Protein AF-A0A7W1K0Z4-F1 (afdb_monomer_lite)

Foldseek 3Di:
DLLLLLLVVQVVPQKDFLVVSCVVVVHDSVVSVVSLVVCVVVVQKDWDFDQDDDDPDTDGTTIIHGDPVVVVVSVVVVVD

Radius of gyration: 13.06 Å; chains: 1; bounding box: 39×23×33 Å

Sequence (80 aa):
MIEIAILTLLEQNESLGYEQIALHLDEPPEKVRSALTALRRRRFVDALGVSEVIGHTTAAVAYWRLTELGQGELTRLRAR

Structure (mmCIF, N/CA/C/O backbone):
data_AF-A0A7W1K0Z4-F1
#
_entry.id   AF-A0A7W1K0Z4-F1
#
loop_
_atom_site.group_PDB
_atom_site.id
_atom_site.type_symbol
_atom_site.label_atom_id
_atom_site.label_alt_id
_atom_site.label_comp_id
_atom_site.label_asym_id
_atom_site.label_entity_id
_atom_site.label_seq_id
_atom_site.pdbx_PDB_ins_code
_atom_site.Cartn_x
_atom_site.Cartn_y
_atom_site.Cartn_z
_atom_site.occupancy
_atom_site.B_iso_or_equiv
_atom_site.auth_seq_id
_atom_site.auth_comp_id
_atom_site.auth_asym_id
_atom_site.auth_atom_id
_atom_site.pdbx_PDB_model_num
ATOM 1 N N . MET A 1 1 ? -12.559 -6.497 -0.045 1.00 80.25 1 MET A N 1
ATOM 2 C CA . MET A 1 1 ? -12.372 -5.356 -0.970 1.00 80.25 1 MET A CA 1
ATOM 3 C C . MET A 1 1 ? -10.878 -5.143 -1.131 1.00 80.25 1 MET A C 1
ATOM 5 O O . MET A 1 1 ? -10.188 -5.159 -0.116 1.00 80.25 1 MET A O 1
ATOM 9 N N . ILE A 1 2 ? -10.384 -5.023 -2.366 1.00 91.31 2 ILE A N 1
ATOM 10 C CA . ILE A 1 2 ? -8.943 -4.965 -2.672 1.00 91.31 2 ILE A CA 1
ATOM 11 C C . ILE A 1 2 ? -8.247 -3.806 -1.940 1.00 91.31 2 ILE A C 1
ATOM 13 O O . ILE A 1 2 ? -7.111 -3.935 -1.506 1.00 91.31 2 ILE A O 1
ATOM 17 N N . GLU A 1 3 ? -8.961 -2.710 -1.694 1.00 93.12 3 GLU A N 1
ATOM 18 C CA . GLU A 1 3 ? -8.470 -1.531 -0.986 1.00 93.12 3 GLU A CA 1
ATOM 19 C C . GLU A 1 3 ? -8.027 -1.841 0.449 1.00 93.12 3 GLU A C 1
ATOM 21 O O . GLU A 1 3 ? -6.955 -1.412 0.859 1.00 93.12 3 GLU A O 1
ATOM 26 N N . ILE A 1 4 ? -8.808 -2.623 1.205 1.00 94.56 4 ILE A N 1
ATOM 27 C CA . ILE A 1 4 ? -8.456 -3.009 2.586 1.00 94.56 4 ILE A CA 1
ATOM 28 C C . ILE A 1 4 ? -7.213 -3.901 2.593 1.00 94.56 4 ILE A C 1
ATOM 30 O O . ILE A 1 4 ? -6.361 -3.772 3.474 1.00 94.56 4 ILE A O 1
ATOM 34 N N . ALA A 1 5 ? -7.102 -4.790 1.603 1.00 95.75 5 ALA A N 1
ATOM 35 C CA . ALA A 1 5 ? -5.958 -5.679 1.464 1.00 95.75 5 ALA A CA 1
ATOM 36 C C . ALA A 1 5 ? -4.681 -4.889 1.131 1.00 95.75 5 ALA A C 1
ATOM 38 O O . ALA A 1 5 ? -3.653 -5.103 1.765 1.00 95.75 5 ALA A O 1
ATOM 39 N N . ILE A 1 6 ? -4.771 -3.901 0.232 1.00 95.38 6 ILE A N 1
ATOM 40 C CA . ILE A 1 6 ? -3.670 -2.977 -0.073 1.00 95.38 6 ILE A CA 1
ATOM 41 C C . ILE A 1 6 ? -3.246 -2.197 1.177 1.00 95.38 6 ILE A C 1
ATOM 43 O O . ILE A 1 6 ? -2.064 -2.171 1.500 1.00 95.38 6 ILE A O 1
ATOM 47 N N . LEU A 1 7 ? -4.187 -1.584 1.907 1.00 95.44 7 LEU A N 1
ATOM 48 C CA . LEU A 1 7 ? -3.861 -0.823 3.121 1.00 95.44 7 LEU A CA 1
ATOM 49 C C . LEU A 1 7 ? -3.208 -1.713 4.191 1.00 95.44 7 LEU A C 1
ATOM 51 O O . LEU A 1 7 ? -2.255 -1.288 4.836 1.00 95.44 7 LEU A O 1
ATOM 55 N N . THR A 1 8 ? -3.676 -2.957 4.338 1.00 95.38 8 THR A N 1
ATOM 56 C CA . THR A 1 8 ? -3.091 -3.941 5.265 1.00 95.38 8 THR A CA 1
ATOM 57 C C . THR A 1 8 ? -1.673 -4.337 4.858 1.00 95.38 8 THR A C 1
ATOM 59 O O . THR A 1 8 ? -0.793 -4.385 5.711 1.00 95.38 8 THR A O 1
ATOM 62 N N . LEU A 1 9 ? -1.420 -4.573 3.568 1.00 95.44 9 LEU A N 1
ATOM 63 C CA . LEU A 1 9 ? -0.073 -4.881 3.082 1.00 95.44 9 LEU A CA 1
ATOM 64 C C . LEU A 1 9 ? 0.899 -3.721 3.306 1.00 95.44 9 LEU A C 1
ATOM 66 O O . LEU A 1 9 ? 2.039 -3.952 3.704 1.00 95.44 9 LEU A O 1
ATOM 70 N N . LEU A 1 10 ? 0.453 -2.484 3.078 1.00 94.56 10 LEU A N 1
ATOM 71 C CA . LEU A 1 10 ? 1.276 -1.294 3.296 1.00 94.56 10 LEU A CA 1
ATOM 72 C C . LEU A 1 10 ? 1.559 -1.037 4.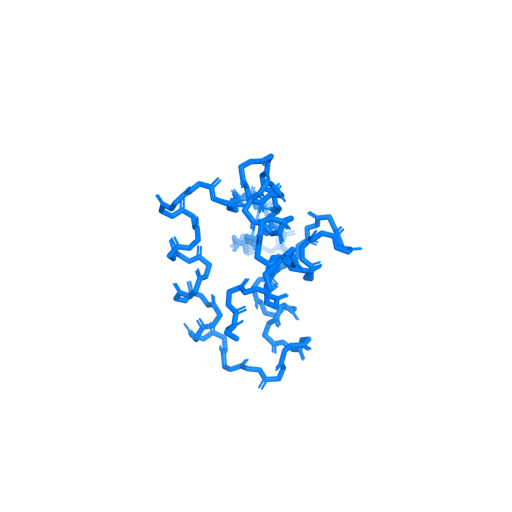780 1.00 94.56 10 LEU A C 1
ATOM 74 O O . LEU A 1 10 ? 2.647 -0.584 5.112 1.00 94.56 10 LEU A O 1
ATOM 78 N N . GLU A 1 11 ? 0.619 -1.360 5.671 1.00 95.12 11 GLU A N 1
ATOM 79 C CA . GLU A 1 11 ? 0.852 -1.327 7.120 1.00 95.12 11 GLU A CA 1
ATOM 80 C C . GLU A 1 11 ? 1.933 -2.336 7.547 1.00 95.12 11 GLU A C 1
ATOM 82 O O . GLU A 1 11 ? 2.739 -2.037 8.421 1.00 95.12 11 GLU A O 1
ATOM 87 N N . GLN A 1 12 ? 1.979 -3.514 6.917 1.00 94.00 12 GLN A N 1
ATOM 88 C CA . GLN A 1 12 ? 2.918 -4.589 7.264 1.00 94.00 12 GLN A CA 1
ATOM 89 C C . GLN A 1 12 ? 4.329 -4.405 6.688 1.00 94.00 12 GLN A C 1
ATOM 91 O O . GLN A 1 12 ? 5.281 -4.925 7.260 1.00 94.00 12 GLN A O 1
ATOM 96 N N . ASN A 1 13 ? 4.462 -3.716 5.551 1.00 88.81 13 ASN A N 1
ATOM 97 C CA . ASN A 1 13 ? 5.713 -3.655 4.782 1.00 88.81 13 ASN A CA 1
ATOM 98 C C . ASN A 1 13 ? 6.314 -2.243 4.688 1.00 88.81 13 ASN A C 1
ATOM 100 O O . ASN A 1 13 ? 7.311 -2.069 3.994 1.00 88.81 13 ASN A O 1
ATOM 104 N N . GLU A 1 14 ? 5.716 -1.248 5.358 1.00 82.94 14 GLU A N 1
ATOM 105 C CA . GLU A 1 14 ? 6.039 0.194 5.327 1.00 82.94 14 GLU A CA 1
ATOM 106 C C . GLU A 1 14 ? 5.895 0.861 3.945 1.00 82.94 14 GLU A C 1
ATOM 108 O O . GLU A 1 14 ? 5.220 1.888 3.809 1.00 82.94 14 GLU A O 1
ATOM 113 N N . SER A 1 15 ? 6.495 0.282 2.900 1.00 87.94 15 SER A N 1
ATOM 114 C CA . SER A 1 15 ? 6.330 0.694 1.512 1.00 87.94 15 SER A CA 1
ATOM 115 C C . SER A 1 15 ? 6.491 -0.465 0.526 1.00 87.94 15 SER A C 1
ATOM 117 O O . SER A 1 15 ? 7.339 -1.331 0.713 1.00 87.94 15 SER A O 1
ATOM 119 N N . LEU A 1 16 ? 5.697 -0.474 -0.548 1.00 92.19 16 LEU A N 1
ATOM 120 C CA . LEU A 1 16 ? 5.759 -1.503 -1.594 1.00 92.19 16 LEU A CA 1
ATOM 121 C C . LEU A 1 16 ? 5.533 -0.915 -2.987 1.00 92.19 16 LEU A C 1
ATOM 123 O O . LEU A 1 16 ? 4.733 0.006 -3.170 1.00 92.19 16 LEU A O 1
ATOM 127 N N . GLY A 1 17 ? 6.199 -1.480 -3.992 1.00 91.56 17 GLY A N 1
ATOM 128 C CA . GLY A 1 17 ? 5.893 -1.219 -5.397 1.00 91.56 17 GLY A CA 1
ATOM 129 C C . GLY A 1 17 ? 4.545 -1.826 -5.800 1.00 91.56 17 GLY A C 1
ATOM 130 O O . GLY A 1 17 ? 4.130 -2.856 -5.268 1.00 91.56 17 GLY A O 1
ATOM 131 N N . TYR A 1 18 ? 3.849 -1.221 -6.768 1.00 89.56 18 TYR A N 1
ATOM 132 C CA . TYR A 1 18 ? 2.525 -1.717 -7.184 1.00 89.56 18 TYR A CA 1
ATOM 133 C C . TYR A 1 18 ? 2.573 -3.148 -7.753 1.00 89.56 18 TYR A C 1
ATOM 135 O O . TYR A 1 18 ? 1.613 -3.896 -7.593 1.00 89.56 18 TYR A O 1
ATOM 143 N N . GLU A 1 19 ? 3.689 -3.543 -8.372 1.00 90.56 19 GLU A N 1
ATOM 144 C CA . GLU A 1 19 ? 3.912 -4.902 -8.883 1.00 90.56 19 GLU A CA 1
ATOM 145 C C . GLU A 1 19 ? 4.069 -5.914 -7.746 1.00 90.56 19 GLU A C 1
ATOM 147 O O . GLU A 1 19 ? 3.492 -6.995 -7.801 1.00 90.56 19 GLU A O 1
ATOM 152 N N . GLN A 1 20 ? 4.763 -5.543 -6.666 1.00 92.44 20 GLN A N 1
ATOM 153 C CA . GLN A 1 20 ? 4.867 -6.379 -5.468 1.00 92.44 20 GLN A CA 1
ATOM 154 C C . GLN A 1 20 ? 3.496 -6.553 -4.810 1.00 92.44 20 GLN A C 1
ATOM 156 O O . GLN A 1 20 ? 3.114 -7.666 -4.464 1.00 92.44 20 GLN A O 1
ATOM 161 N N . ILE A 1 21 ? 2.717 -5.473 -4.693 1.00 94.25 21 ILE A N 1
ATOM 162 C CA . ILE A 1 21 ? 1.348 -5.530 -4.161 1.00 94.25 21 ILE A CA 1
ATOM 163 C C . ILE A 1 21 ? 0.469 -6.456 -5.017 1.00 94.25 21 ILE A C 1
ATOM 165 O O . ILE A 1 21 ? -0.279 -7.258 -4.467 1.00 94.25 21 ILE A O 1
ATOM 169 N N . ALA A 1 22 ? 0.571 -6.376 -6.347 1.00 95.12 22 ALA A N 1
ATOM 170 C CA . ALA A 1 22 ? -0.145 -7.258 -7.270 1.00 95.12 22 ALA A CA 1
ATOM 171 C C . ALA A 1 22 ? 0.205 -8.735 -7.057 1.00 95.12 22 ALA A C 1
ATOM 173 O O . ALA A 1 22 ? -0.698 -9.561 -6.940 1.00 95.12 22 ALA A O 1
ATOM 174 N N . LEU A 1 23 ? 1.494 -9.049 -6.902 1.00 95.19 23 LEU A N 1
ATOM 175 C CA . LEU A 1 23 ? 1.959 -10.402 -6.594 1.00 95.19 23 LEU A CA 1
ATOM 176 C C . LEU A 1 23 ? 1.452 -10.901 -5.233 1.00 95.19 23 LEU A C 1
ATOM 178 O O . LEU A 1 23 ? 0.994 -12.033 -5.133 1.00 95.19 23 LEU A O 1
ATOM 182 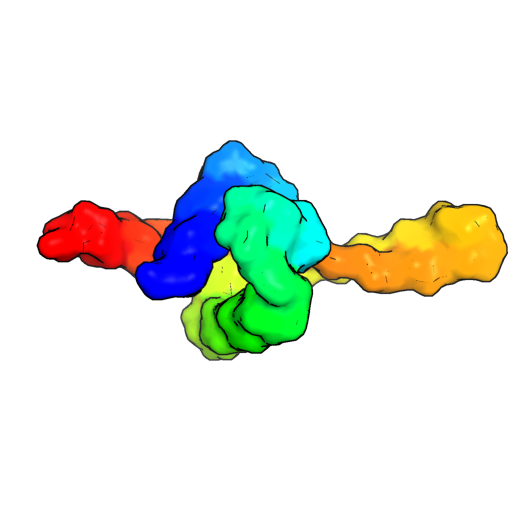N N . HIS A 1 24 ? 1.493 -10.065 -4.190 1.00 95.19 24 HIS A N 1
ATOM 183 C CA . HIS A 1 24 ? 1.018 -10.443 -2.853 1.00 95.19 24 HIS A CA 1
ATOM 184 C C . HIS A 1 24 ? -0.490 -10.700 -2.794 1.00 95.19 24 HIS A C 1
ATOM 186 O O . HIS A 1 24 ? -0.941 -11.493 -1.969 1.00 95.19 24 HIS A O 1
ATOM 192 N N . LEU A 1 25 ? -1.266 -10.0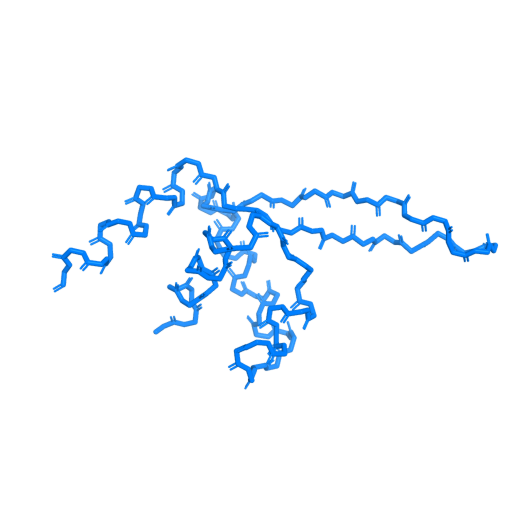05 -3.625 1.00 94.94 25 LEU A N 1
ATOM 193 C CA . LEU A 1 25 ? -2.721 -10.122 -3.651 1.00 94.94 25 LEU A CA 1
ATOM 194 C C . LEU A 1 25 ? -3.235 -11.139 -4.673 1.00 94.94 25 LEU A C 1
ATOM 196 O O . LEU A 1 25 ? -4.434 -11.398 -4.666 1.00 94.94 25 LEU A O 1
ATOM 200 N N . ASP A 1 26 ? -2.358 -11.693 -5.517 1.00 96.00 26 ASP A N 1
ATOM 201 C CA . ASP A 1 26 ? -2.731 -12.486 -6.696 1.00 96.00 26 ASP A CA 1
ATOM 202 C C . ASP A 1 26 ? -3.757 -11.743 -7.578 1.00 96.00 26 ASP A C 1
ATOM 204 O O . ASP A 1 26 ? -4.785 -12.271 -8.000 1.00 96.00 26 ASP A O 1
ATOM 208 N N . GLU A 1 27 ? -3.506 -10.449 -7.804 1.00 96.12 27 GLU A N 1
ATOM 209 C CA . GLU A 1 27 ? -4.407 -9.552 -8.532 1.00 96.12 27 GLU A CA 1
ATOM 210 C C . GLU A 1 27 ? -3.695 -8.900 -9.725 1.00 96.12 27 GLU A C 1
ATOM 212 O O . GLU A 1 27 ? -2.502 -8.600 -9.647 1.00 96.12 27 GLU A O 1
ATOM 217 N N . PRO A 1 28 ? -4.411 -8.582 -10.821 1.00 94.75 28 PRO A N 1
ATOM 218 C CA . PRO A 1 28 ? -3.810 -7.907 -11.967 1.00 94.75 28 PRO A CA 1
ATOM 219 C C . PRO A 1 28 ? -3.207 -6.536 -11.596 1.00 94.75 28 PRO A C 1
ATOM 221 O O . PRO A 1 28 ? -3.873 -5.744 -10.907 1.00 94.75 28 PRO A O 1
ATOM 224 N N . PRO A 1 29 ? -2.005 -6.182 -12.098 1.00 90.88 29 PRO A N 1
ATOM 225 C CA . PRO A 1 29 ? -1.366 -4.894 -11.818 1.00 90.88 29 PRO A CA 1
ATOM 226 C C . PRO A 1 29 ? -2.240 -3.677 -12.148 1.00 90.88 29 PRO A C 1
ATOM 228 O O . PRO A 1 29 ? -2.219 -2.680 -11.427 1.00 90.88 29 PRO A O 1
ATOM 231 N N . GLU A 1 30 ? -3.068 -3.744 -13.193 1.00 92.19 30 GLU A N 1
ATOM 232 C CA . GLU A 1 30 ? -3.989 -2.672 -13.585 1.00 92.19 30 GLU A CA 1
ATOM 233 C C . GLU A 1 30 ? -5.064 -2.419 -12.525 1.00 92.19 30 GLU A C 1
ATOM 235 O O . GLU A 1 30 ? -5.441 -1.267 -12.269 1.00 92.19 30 GLU A O 1
ATOM 240 N N . LYS A 1 31 ? -5.549 -3.492 -11.891 1.00 94.62 31 LYS A N 1
ATOM 241 C CA . LYS A 1 31 ? -6.551 -3.430 -10.825 1.00 94.62 31 LYS A CA 1
ATOM 242 C C . LYS A 1 31 ? -5.943 -2.813 -9.570 1.00 94.62 31 LYS A C 1
ATOM 244 O O . LYS A 1 31 ? -6.529 -1.892 -8.999 1.00 94.62 31 LYS A O 1
ATOM 249 N N . VAL A 1 32 ? -4.730 -3.235 -9.209 1.00 94.94 32 VAL A N 1
ATOM 250 C CA . VAL A 1 32 ? -3.962 -2.651 -8.100 1.00 94.94 32 VAL A CA 1
ATOM 251 C C . VAL A 1 32 ? -3.655 -1.177 -8.357 1.00 94.94 32 VAL A C 1
ATOM 253 O O . VAL A 1 32 ? -3.909 -0.340 -7.493 1.00 94.94 32 VAL A O 1
ATOM 256 N N . ARG A 1 33 ? -3.207 -0.812 -9.564 1.00 91.94 33 ARG A N 1
ATOM 257 C CA . ARG A 1 33 ? -2.936 0.584 -9.947 1.00 91.94 33 ARG A CA 1
ATOM 258 C C . ARG A 1 33 ? -4.184 1.460 -9.851 1.00 91.94 33 ARG A C 1
ATOM 260 O O . ARG A 1 33 ? -4.114 2.596 -9.373 1.00 91.94 33 ARG A O 1
ATOM 267 N N . SER A 1 34 ? -5.329 0.941 -10.289 1.00 94.25 34 SER A N 1
ATOM 268 C CA . SER A 1 34 ? -6.615 1.640 -10.195 1.00 94.25 34 SER A CA 1
ATOM 269 C C . SER A 1 34 ? -7.023 1.856 -8.734 1.00 94.25 34 SER A C 1
ATOM 271 O O . SER A 1 34 ? -7.390 2.971 -8.358 1.00 94.25 34 SER A O 1
ATOM 273 N N . ALA A 1 35 ? -6.872 0.832 -7.889 1.00 95.31 35 ALA A N 1
ATOM 274 C CA . ALA A 1 35 ? -7.154 0.918 -6.458 1.00 95.31 35 ALA A CA 1
ATOM 275 C C . ALA A 1 35 ? -6.209 1.894 -5.730 1.00 95.31 35 ALA A C 1
ATOM 277 O O . ALA A 1 35 ? -6.675 2.768 -5.001 1.00 95.31 35 ALA A O 1
ATOM 278 N N . LEU A 1 36 ? -4.898 1.835 -5.989 1.00 94.00 36 LEU A N 1
ATOM 279 C CA . LEU A 1 36 ? -3.909 2.778 -5.449 1.00 94.00 36 LEU A CA 1
ATOM 280 C C . LEU A 1 36 ? -4.210 4.220 -5.865 1.00 94.00 36 LEU A C 1
ATOM 282 O O . LEU A 1 36 ? -4.124 5.137 -5.051 1.00 94.00 36 LEU A O 1
ATOM 286 N N . THR A 1 37 ? -4.647 4.430 -7.109 1.00 93.25 37 THR A N 1
ATOM 287 C CA . THR A 1 37 ? -5.076 5.751 -7.587 1.00 93.25 37 THR A CA 1
ATOM 288 C C . THR A 1 37 ? -6.296 6.256 -6.811 1.00 93.25 37 THR A C 1
ATOM 290 O O . THR A 1 37 ? -6.331 7.421 -6.407 1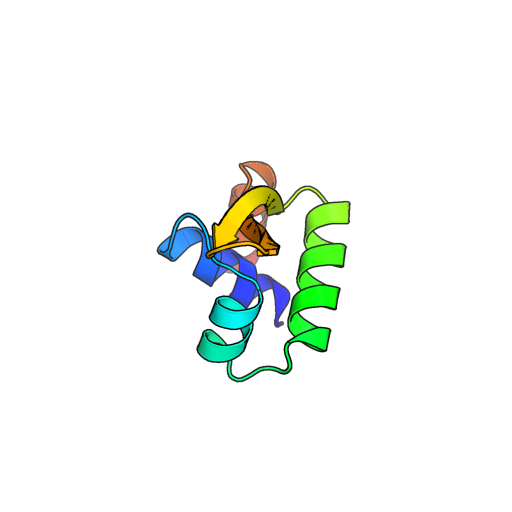.00 93.25 37 THR A O 1
ATOM 293 N N . ALA A 1 38 ? -7.288 5.397 -6.560 1.00 94.62 38 ALA A N 1
ATOM 294 C CA . ALA A 1 38 ? -8.469 5.751 -5.773 1.00 94.62 38 ALA A CA 1
ATOM 295 C C . ALA A 1 38 ? -8.119 6.061 -4.305 1.00 94.62 38 ALA A C 1
ATOM 297 O O . ALA A 1 38 ? -8.580 7.068 -3.762 1.00 94.62 38 ALA A O 1
ATOM 298 N N . LEU A 1 39 ? -7.257 5.251 -3.686 1.00 95.12 39 LEU A N 1
ATOM 299 C CA . LEU A 1 39 ? -6.757 5.461 -2.324 1.00 95.12 39 LEU A CA 1
ATOM 300 C C . LEU A 1 39 ? -5.949 6.762 -2.207 1.00 95.12 39 LEU A C 1
ATOM 302 O O . LEU A 1 39 ? -6.142 7.527 -1.259 1.00 95.12 39 LEU A O 1
ATOM 306 N N . ARG A 1 40 ? -5.106 7.072 -3.199 1.00 94.25 40 ARG A N 1
ATOM 307 C CA . ARG A 1 40 ? -4.322 8.315 -3.246 1.00 94.25 40 ARG A CA 1
ATOM 308 C C . ARG A 1 40 ? -5.203 9.547 -3.388 1.00 94.25 40 ARG A C 1
ATOM 310 O O . ARG A 1 40 ? -4.969 10.539 -2.704 1.00 94.25 40 ARG A O 1
ATOM 317 N N . ARG A 1 41 ? -6.256 9.491 -4.214 1.00 94.44 41 ARG A N 1
ATOM 318 C CA . ARG A 1 41 ? -7.249 10.582 -4.314 1.00 94.44 41 ARG A CA 1
ATOM 319 C C . ARG A 1 41 ? -7.906 10.890 -2.966 1.00 94.44 41 ARG A C 1
ATOM 321 O O . ARG A 1 41 ? -8.239 12.039 -2.704 1.00 94.44 41 ARG A O 1
ATOM 328 N N . ARG A 1 42 ? -8.054 9.880 -2.104 1.00 94.81 42 ARG A N 1
ATOM 329 C CA . ARG A 1 42 ? -8.561 10.017 -0.727 1.00 94.81 42 ARG A CA 1
ATOM 330 C C . ARG A 1 42 ? -7.472 10.331 0.304 1.00 94.81 42 ARG A C 1
ATOM 332 O O . ARG A 1 42 ? -7.788 10.508 1.475 1.00 94.81 42 ARG A O 1
ATOM 339 N N . ARG A 1 43 ? -6.211 10.451 -0.126 1.00 95.31 43 ARG A N 1
ATOM 340 C CA . ARG A 1 43 ? -5.022 10.678 0.711 1.00 95.31 43 ARG A CA 1
ATOM 341 C C . ARG A 1 43 ? -4.733 9.559 1.715 1.00 95.31 43 ARG A C 1
ATOM 343 O O . ARG A 1 43 ? -4.079 9.812 2.719 1.00 95.31 43 ARG A O 1
ATOM 350 N N . PHE A 1 44 ? -5.193 8.336 1.451 1.00 96.00 44 PHE A N 1
ATOM 351 C CA . PHE A 1 44 ? -4.924 7.173 2.310 1.00 96.00 44 PHE A CA 1
ATOM 352 C C . PHE A 1 44 ? -3.563 6.529 2.039 1.00 96.00 44 PHE A C 1
ATOM 354 O O . PHE A 1 44 ? -2.997 5.879 2.912 1.00 96.00 44 PHE A O 1
ATOM 361 N N . VAL A 1 45 ? -3.028 6.729 0.837 1.00 94.75 45 VAL A N 1
ATOM 362 C CA . VAL A 1 45 ? -1.686 6.289 0.449 1.00 94.75 45 VAL A CA 1
ATOM 363 C C . VAL A 1 45 ? -0.956 7.425 -0.250 1.00 94.75 45 VAL A C 1
ATOM 365 O O . VAL A 1 45 ? -1.589 8.306 -0.844 1.00 94.75 45 VAL A O 1
ATOM 368 N N . ASP A 1 46 ? 0.367 7.377 -0.205 1.00 92.88 46 ASP A N 1
ATOM 369 C CA . ASP A 1 46 ? 1.255 8.310 -0.891 1.00 92.88 46 ASP A CA 1
ATOM 370 C C . ASP A 1 46 ? 2.259 7.550 -1.764 1.00 92.88 46 ASP A C 1
ATOM 372 O O . ASP A 1 46 ? 2.601 6.406 -1.460 1.00 92.88 46 ASP A O 1
ATOM 376 N N . ALA A 1 47 ? 2.701 8.175 -2.856 1.00 88.50 47 ALA A N 1
ATOM 377 C CA . ALA A 1 47 ? 3.645 7.584 -3.799 1.00 88.50 47 ALA A CA 1
ATOM 378 C C . ALA A 1 47 ? 5.007 8.272 -3.667 1.00 88.50 47 ALA A C 1
ATOM 380 O O . ALA A 1 47 ? 5.149 9.454 -3.980 1.00 88.50 47 ALA A O 1
ATOM 381 N N . LEU A 1 48 ? 6.010 7.513 -3.242 1.00 83.12 48 LEU A N 1
ATOM 382 C CA . LEU A 1 48 ? 7.409 7.903 -3.233 1.00 83.12 48 LEU A CA 1
ATOM 383 C C . LEU A 1 48 ? 7.988 7.612 -4.619 1.00 83.12 48 LEU A C 1
ATOM 385 O O . LEU A 1 48 ? 8.175 6.456 -5.000 1.00 83.12 48 LEU A O 1
ATOM 389 N N . GLY A 1 49 ? 8.224 8.669 -5.394 1.00 71.56 49 GLY A N 1
ATOM 390 C CA . GLY A 1 49 ? 8.941 8.555 -6.658 1.00 71.56 49 GLY A CA 1
ATOM 391 C C . GLY A 1 49 ? 10.422 8.329 -6.386 1.00 71.56 49 GLY A C 1
ATOM 392 O O . GLY A 1 49 ? 11.083 9.212 -5.843 1.00 71.56 49 GLY A O 1
ATOM 393 N N . VAL A 1 50 ? 10.935 7.166 -6.772 1.00 61.50 50 VAL A N 1
ATOM 394 C CA . VAL A 1 50 ? 12.366 6.877 -6.782 1.00 61.50 50 VAL A CA 1
ATOM 395 C C . VAL A 1 50 ? 12.803 6.841 -8.240 1.00 61.50 50 VAL A C 1
ATOM 397 O O . VAL A 1 50 ? 12.367 5.997 -9.023 1.00 61.50 50 VAL A O 1
ATOM 400 N N . SER A 1 51 ? 13.647 7.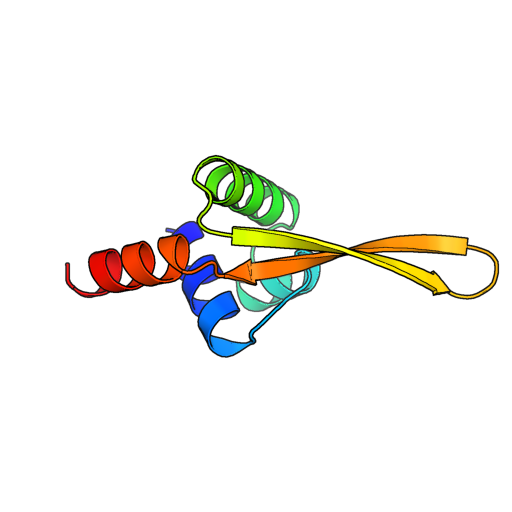796 -8.622 1.00 57.62 51 SER A N 1
ATOM 401 C CA . SER A 1 51 ? 14.390 7.702 -9.875 1.00 57.62 51 SER A CA 1
ATOM 402 C C . SER A 1 51 ? 15.543 6.739 -9.636 1.00 57.62 51 SER A C 1
ATOM 404 O O . SER A 1 51 ? 16.573 7.138 -9.094 1.00 57.62 51 SER A O 1
ATOM 406 N N . GLU A 1 52 ? 15.363 5.471 -9.993 1.00 51.25 52 GLU A N 1
ATOM 407 C CA . GLU A 1 52 ? 16.435 4.487 -9.900 1.00 51.25 52 GLU A CA 1
ATOM 408 C C . GLU A 1 52 ? 17.162 4.433 -11.249 1.00 51.25 52 GLU A C 1
ATOM 410 O O . GLU A 1 52 ? 16.561 4.220 -12.308 1.00 51.25 52 GLU A O 1
ATOM 415 N N . VAL A 1 53 ? 18.467 4.709 -11.232 1.00 52.31 53 VAL A N 1
ATOM 416 C CA . VAL A 1 53 ? 19.313 4.584 -12.422 1.00 52.31 53 VAL A CA 1
ATOM 417 C C . VAL A 1 53 ? 19.779 3.136 -12.493 1.00 52.31 53 VAL A C 1
ATOM 419 O O . VAL A 1 53 ? 20.678 2.736 -11.756 1.00 52.31 53 VAL A O 1
ATOM 422 N N . ILE A 1 54 ? 19.178 2.349 -13.385 1.00 49.56 54 ILE A N 1
ATOM 423 C CA . ILE A 1 54 ? 19.624 0.984 -13.675 1.00 49.56 54 ILE A CA 1
ATOM 424 C C . ILE A 1 54 ? 20.402 1.036 -14.998 1.00 49.56 54 ILE A C 1
ATOM 426 O O . ILE A 1 54 ? 19.833 1.052 -16.092 1.00 49.56 54 ILE A O 1
ATOM 430 N N . GLY A 1 55 ? 21.733 1.127 -14.910 1.00 63.75 55 GLY A N 1
ATOM 431 C CA . GLY A 1 55 ? 22.607 1.288 -16.080 1.00 63.75 55 GLY A CA 1
ATOM 432 C C . GLY A 1 55 ? 22.462 2.665 -16.749 1.00 63.75 55 GLY A C 1
ATOM 433 O O . GLY A 1 55 ? 22.593 3.686 -16.085 1.00 63.75 55 GLY A O 1
ATOM 434 N N . HIS A 1 56 ? 22.202 2.704 -18.064 1.00 53.31 56 HIS A N 1
ATOM 435 C CA . HIS A 1 56 ? 21.948 3.941 -18.833 1.00 53.31 56 HIS A CA 1
ATOM 436 C C . HIS A 1 56 ? 20.456 4.332 -18.893 1.00 53.31 56 HIS A C 1
ATOM 438 O O . HIS A 1 56 ? 20.099 5.267 -19.611 1.00 53.31 56 HIS A O 1
ATOM 444 N N . THR A 1 57 ? 19.579 3.626 -18.170 1.00 46.66 57 THR A N 1
ATOM 445 C CA . THR A 1 57 ? 18.125 3.836 -18.228 1.00 46.66 57 THR A CA 1
ATOM 446 C C . THR A 1 57 ? 17.609 4.298 -16.869 1.00 46.66 57 THR A C 1
ATOM 448 O O . THR A 1 57 ? 17.854 3.657 -15.848 1.00 46.66 57 THR A O 1
ATOM 451 N N . THR A 1 58 ? 16.885 5.415 -16.845 1.00 51.59 58 THR A N 1
ATOM 452 C CA . THR A 1 58 ? 16.133 5.867 -15.672 1.00 51.59 58 THR A CA 1
ATOM 453 C C . THR A 1 58 ? 14.801 5.126 -15.618 1.00 51.59 58 THR A C 1
ATOM 455 O O . THR A 1 58 ? 13.907 5.380 -16.425 1.00 51.59 58 THR A O 1
ATOM 458 N N . ALA A 1 59 ? 14.653 4.202 -14.669 1.00 54.16 59 ALA A N 1
ATOM 459 C CA . ALA A 1 59 ? 13.358 3.614 -14.357 1.00 54.16 59 ALA A CA 1
ATOM 460 C C . ALA A 1 59 ? 12.709 4.454 -13.252 1.00 54.16 59 ALA A C 1
ATOM 462 O O . ALA A 1 59 ? 13.259 4.610 -12.161 1.00 54.16 59 ALA A O 1
ATOM 463 N N . ALA A 1 60 ? 11.544 5.034 -13.536 1.00 57.78 60 ALA A N 1
ATOM 464 C CA . ALA A 1 60 ? 10.741 5.668 -12.500 1.00 57.78 60 ALA A CA 1
ATOM 465 C C . ALA A 1 60 ? 10.009 4.565 -11.727 1.00 57.78 60 ALA A C 1
ATOM 467 O O . ALA A 1 60 ? 8.989 4.053 -12.190 1.00 57.78 60 ALA A O 1
ATOM 468 N N . VAL A 1 61 ? 10.536 4.192 -10.562 1.00 62.59 61 VAL A N 1
ATOM 469 C CA . VAL A 1 61 ? 9.882 3.240 -9.662 1.00 62.59 61 VAL A CA 1
ATOM 470 C C . VAL A 1 61 ? 9.081 4.038 -8.639 1.00 62.59 61 VAL A C 1
ATOM 472 O O . VAL A 1 61 ? 9.589 4.957 -7.999 1.00 62.59 61 VAL A O 1
ATOM 475 N N . ALA A 1 62 ? 7.796 3.718 -8.502 1.00 78.56 62 ALA A N 1
ATOM 476 C CA . ALA A 1 62 ? 6.936 4.321 -7.491 1.00 78.56 62 ALA A CA 1
ATOM 477 C C . ALA A 1 62 ? 6.688 3.314 -6.366 1.00 78.56 62 ALA A C 1
ATOM 479 O O . ALA A 1 62 ? 5.998 2.310 -6.573 1.00 78.56 62 ALA A O 1
ATOM 480 N N . TYR A 1 63 ? 7.217 3.613 -5.182 1.00 89.25 63 TYR A N 1
ATOM 481 C CA . TYR A 1 63 ? 6.866 2.910 -3.952 1.00 89.25 63 TYR A CA 1
ATOM 482 C C . TYR A 1 63 ? 5.660 3.585 -3.310 1.00 89.25 63 TYR A C 1
ATOM 484 O O . TYR A 1 63 ? 5.554 4.809 -3.288 1.00 89.25 63 TYR A O 1
ATOM 492 N N . TRP A 1 64 ? 4.737 2.793 -2.787 1.00 92.94 64 TRP A N 1
ATOM 493 C CA . TRP A 1 64 ? 3.523 3.271 -2.140 1.00 92.94 64 TRP A CA 1
ATOM 494 C C . TRP A 1 64 ? 3.635 3.057 -0.646 1.00 92.94 64 TRP A C 1
ATOM 496 O O . TRP A 1 64 ? 4.077 1.995 -0.229 1.00 92.94 64 TRP A O 1
ATOM 506 N N . ARG A 1 65 ? 3.216 4.039 0.150 1.00 94.38 65 ARG A N 1
ATOM 507 C CA . ARG A 1 65 ? 3.178 3.944 1.615 1.00 94.38 65 ARG A CA 1
ATOM 508 C C . ARG A 1 65 ? 1.817 4.341 2.163 1.00 94.38 65 ARG A C 1
ATOM 510 O O . ARG A 1 65 ? 1.095 5.125 1.539 1.00 94.38 65 ARG A O 1
ATOM 517 N N . LEU A 1 66 ? 1.495 3.830 3.344 1.00 95.38 66 LEU A N 1
ATOM 518 C CA . LEU A 1 66 ? 0.309 4.231 4.094 1.00 95.38 66 LEU A CA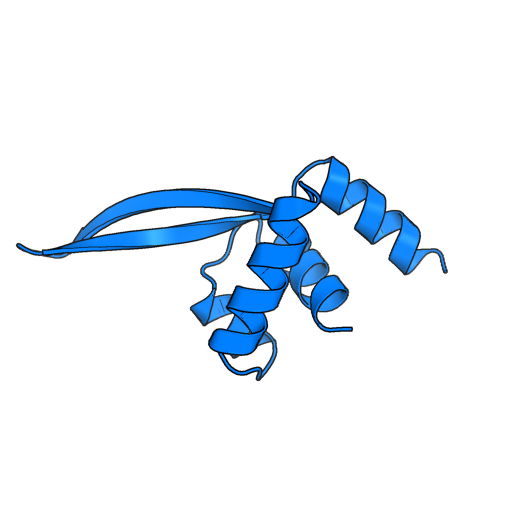 1
ATOM 519 C C . LEU A 1 66 ? 0.503 5.638 4.687 1.00 95.38 66 LEU A C 1
ATOM 521 O O . LEU A 1 66 ? 1.596 5.985 5.130 1.00 95.38 66 LEU A O 1
ATOM 525 N N . THR A 1 67 ? -0.547 6.459 4.688 1.00 95.50 67 THR A N 1
ATOM 526 C CA . THR A 1 67 ? -0.562 7.740 5.417 1.00 95.50 67 THR A CA 1
ATOM 527 C C . THR A 1 67 ? -1.256 7.580 6.768 1.00 95.50 67 THR A C 1
ATOM 529 O O . THR A 1 67 ? -2.009 6.629 6.971 1.00 95.50 67 THR A O 1
ATOM 532 N N . GLU A 1 68 ? -1.110 8.558 7.665 1.00 95.31 68 GLU A N 1
ATOM 533 C CA . GLU A 1 68 ? -1.860 8.589 8.932 1.00 95.31 68 GLU A CA 1
ATOM 534 C C . GLU A 1 68 ? -3.385 8.515 8.713 1.00 95.31 68 GLU A C 1
ATOM 536 O O . GLU A 1 68 ? -4.090 7.792 9.417 1.00 95.31 68 GLU A O 1
ATOM 541 N N . LEU A 1 69 ? -3.904 9.199 7.681 1.00 95.00 69 LEU A N 1
ATOM 542 C CA . LEU A 1 69 ? -5.322 9.123 7.307 1.00 95.00 69 LEU A CA 1
ATOM 543 C C . LEU A 1 69 ? -5.713 7.717 6.838 1.00 95.00 69 LEU A C 1
ATOM 545 O O . LEU A 1 69 ? -6.792 7.234 7.177 1.00 95.00 69 LEU A O 1
ATOM 549 N N . GLY A 1 70 ? -4.846 7.059 6.065 1.00 95.06 70 GLY A N 1
ATOM 550 C CA . GLY A 1 70 ? -5.057 5.679 5.631 1.00 95.06 70 GLY A CA 1
ATOM 551 C C . GLY A 1 70 ? -5.045 4.693 6.794 1.00 95.06 70 GLY A C 1
ATOM 552 O O . GLY A 1 70 ? -5.864 3.778 6.818 1.00 95.06 70 GLY A O 1
ATOM 553 N N . GLN A 1 71 ? -4.180 4.910 7.785 1.00 94.94 71 GLN A N 1
ATOM 554 C CA . GLN A 1 71 ? -4.118 4.100 8.999 1.00 94.94 71 GLN A CA 1
ATOM 555 C C . GLN A 1 71 ? -5.374 4.267 9.866 1.00 94.94 71 GLN A C 1
ATOM 557 O O . GLN A 1 71 ? -5.929 3.280 10.360 1.00 94.94 71 GLN A O 1
ATOM 562 N N . GLY A 1 72 ? -5.880 5.497 9.994 1.00 95.31 72 GLY A N 1
ATOM 563 C CA . GLY A 1 72 ? -7.157 5.766 10.657 1.00 95.31 72 GLY A CA 1
ATOM 564 C C . GLY A 1 72 ? -8.335 5.076 9.963 1.00 95.31 72 GLY A C 1
ATOM 565 O O . GLY A 1 72 ? -9.153 4.430 10.621 1.00 95.31 72 GLY A O 1
ATOM 566 N N . GLU A 1 73 ? -8.395 5.140 8.630 1.00 94.81 73 GLU A N 1
ATOM 567 C CA . GLU A 1 73 ? -9.445 4.463 7.862 1.00 94.81 73 GLU A CA 1
ATOM 568 C C . GLU A 1 73 ? -9.333 2.935 7.955 1.00 94.81 73 GLU A C 1
ATOM 570 O O . GLU A 1 73 ? -10.337 2.256 8.157 1.00 94.81 73 GLU A O 1
ATOM 575 N N . LEU A 1 74 ? -8.123 2.376 7.882 1.00 94.44 74 LEU A N 1
ATOM 576 C CA . LEU A 1 74 ? -7.904 0.939 8.047 1.00 94.44 74 LEU A CA 1
ATOM 577 C C . LEU A 1 74 ? -8.361 0.452 9.428 1.00 94.44 74 LEU A C 1
ATOM 579 O O . LEU A 1 74 ? -9.034 -0.573 9.532 1.00 94.44 74 LEU A O 1
ATOM 583 N N . THR A 1 75 ? -8.061 1.218 10.479 1.00 94.75 75 THR A N 1
ATOM 584 C CA . THR A 1 75 ? -8.514 0.928 11.847 1.00 94.75 75 THR A CA 1
ATOM 585 C C . THR A 1 75 ? -10.041 0.929 11.930 1.00 94.75 75 THR A C 1
ATOM 587 O O . THR A 1 75 ? -10.636 -0.004 12.469 1.00 94.75 75 THR A O 1
ATOM 590 N N . ARG A 1 76 ? -10.695 1.929 11.326 1.00 92.69 76 ARG A N 1
ATOM 591 C CA . ARG A 1 76 ? -12.160 2.012 11.250 1.00 92.69 76 ARG A CA 1
ATOM 592 C C . ARG A 1 76 ? -12.776 0.830 10.497 1.00 92.69 76 ARG A C 1
ATOM 594 O O . ARG A 1 76 ? -13.814 0.326 10.915 1.00 92.69 76 ARG A O 1
ATOM 601 N N . LEU A 1 77 ? -12.160 0.403 9.395 1.00 89.81 77 LEU A N 1
ATOM 602 C CA . LEU A 1 77 ? -12.639 -0.712 8.573 1.00 89.81 77 LEU A CA 1
ATOM 603 C C . LEU A 1 77 ? -12.471 -2.069 9.264 1.00 89.81 77 LEU A C 1
ATOM 605 O O . LEU A 1 77 ? -13.294 -2.947 9.040 1.00 89.81 77 LEU A O 1
ATOM 609 N N . ARG A 1 78 ? -11.445 -2.234 10.107 1.00 88.12 78 ARG A N 1
ATOM 610 C CA . ARG A 1 78 ? -11.233 -3.443 10.923 1.00 88.12 78 ARG A CA 1
ATOM 611 C C . ARG A 1 78 ? -12.151 -3.531 12.141 1.00 88.12 78 ARG A C 1
ATOM 613 O O . ARG A 1 78 ? -12.399 -4.625 12.628 1.00 88.12 78 ARG A O 1
ATOM 620 N N . ALA A 1 79 ? -12.624 -2.394 12.646 1.00 86.75 79 ALA A N 1
ATOM 621 C CA . ALA A 1 79 ? -13.528 -2.324 13.795 1.00 86.75 79 ALA A CA 1
ATOM 622 C C . ALA A 1 79 ? -15.006 -2.587 13.441 1.00 86.75 79 ALA A C 1
ATOM 624 O O . ALA A 1 79 ? -15.863 -2.516 14.323 1.00 86.75 79 ALA A O 1
ATOM 625 N N . ARG A 1 80 ? -15.311 -2.830 12.163 1.00 77.06 80 ARG A N 1
ATOM 626 C CA . ARG A 1 80 ? -16.655 -3.072 11.639 1.00 77.06 80 ARG A CA 1
ATOM 627 C C . ARG A 1 80 ? -16.852 -4.546 11.316 1.00 77.06 80 ARG A C 1
ATOM 629 O O . ARG A 1 80 ? -17.984 -5.019 11.554 1.00 77.06 80 ARG A O 1
#

Secondary structure (DSSP, 8-state):
-HHHHHHHHHHHHSEEEHHHHHHHHT--HHHHHHHHHHHHHTTSEEEEEEEEEETTEEEEEEEEEE-HHHHHHHHHHHT-

pLDDT: mean 86.71, std 14.13, range [46.66, 96.12]